Protein AF-0000000077961523 (afdb_homodimer)

Organism: NCBI:txid2873325

Solvent-accessible surface area (backbone atoms only — not comparable to full-atom values): 9445 Å² total; per-residue (Å²): 91,74,36,78,55,45,88,66,55,75,44,41,32,36,25,52,70,73,39,59,39,27,53,65,88,44,75,54,47,77,55,82,46,54,43,84,74,44,79,55,65,58,34,42,26,39,42,66,56,86,76,46,70,84,63,41,42,58,30,35,36,25,35,29,35,88,64,66,78,43,74,47,77,46,76,43,82,56,69,81,76,116,92,78,36,79,57,45,87,66,55,74,43,42,31,38,25,53,70,73,41,59,39,28,52,66,88,44,75,54,46,78,54,80,45,54,44,83,73,43,81,55,65,59,35,41,26,39,42,66,55,85,77,45,69,84,63,43,43,58,31,35,36,25,35,28,37,88,64,65,77,43,75,46,78,46,76,41,80,57,69,79,76,115

Sequence (164 aa):
MSCSQGDFVTHTAWLNRSSILYAGEDKWSVDSRVSLVTLNQDEFTIKIENVDLTDEGLYICAVQTRSRPRTTSVHVIVQDMQMSCSQGDFVTHTAWLNRSSILYAGEDKWSVDSRVSLVTLNQDEFTIKIENVDLTDEGLYICAVQTRSRPRTTSVHVIVQDMQ

Secondary structure (DSSP, 8-state):
-EEE--TTEEEEEEEETTEEEEETTEE----TTEEEEEESSSEEEEEETT--GGG-EEEEEEEEESS--EEEEEEE------/-EEE--TTEEEEEEEETTEEEEETTEE----TTEEEEEESSSEEEEEETT--GGG-EEEEEEEEESS--EEEEEEE------

pLDDT: mean 89.01, std 10.49, range [38.47, 98.0]

Structure (mmCIF, N/CA/C/O backbone):
data_AF-0000000077961523-model_v1
#
loop_
_entity.id
_entity.type
_entity.pdbx_description
1 polymer 'Ig-like domain-containing protein'
#
loop_
_atom_site.group_PDB
_atom_site.id
_atom_site.type_symbol
_at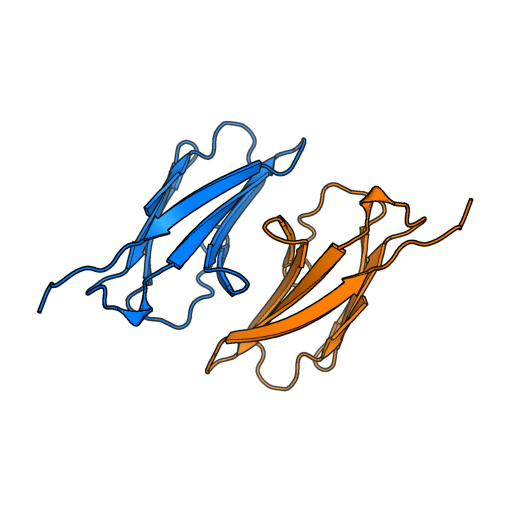om_site.label_atom_id
_atom_site.label_alt_id
_atom_site.label_comp_id
_atom_site.label_asym_id
_atom_site.label_entity_id
_atom_site.label_seq_id
_atom_site.pdbx_PDB_ins_code
_atom_site.Cartn_x
_atom_site.Cartn_y
_atom_site.Cartn_z
_atom_site.occupancy
_atom_site.B_iso_or_equiv
_atom_site.auth_seq_id
_atom_site.auth_comp_id
_atom_site.auth_asym_id
_atom_site.auth_atom_id
_atom_site.pdbx_PDB_model_num
ATOM 1 N N . MET A 1 1 ? -8.617 -13.891 -3.656 1 94.56 1 MET A N 1
ATOM 2 C CA . MET A 1 1 ? -8.953 -12.969 -2.572 1 94.56 1 MET A CA 1
ATOM 3 C C . MET A 1 1 ? -9.836 -11.836 -3.076 1 94.56 1 MET A C 1
ATOM 5 O O . MET A 1 1 ? -9.484 -11.148 -4.039 1 94.56 1 MET A O 1
ATOM 9 N N . SER A 1 2 ? -10.914 -11.594 -2.412 1 94.62 2 SER A N 1
ATOM 10 C CA . SER A 1 2 ? -11.875 -10.594 -2.869 1 94.62 2 SER A CA 1
ATOM 11 C C . SER A 1 2 ? -12.156 -9.555 -1.787 1 94.62 2 SER A C 1
ATOM 13 O O . SER A 1 2 ? -12.195 -9.883 -0.599 1 94.62 2 SER A O 1
ATOM 15 N N . CYS A 1 3 ? -12.359 -8.328 -2.314 1 93 3 CYS A N 1
ATOM 16 C CA . CYS A 1 3 ? -12.656 -7.203 -1.435 1 93 3 CYS A CA 1
ATOM 17 C C . CYS A 1 3 ? -13.797 -6.359 -1.989 1 93 3 CYS A C 1
ATOM 19 O O . CYS A 1 3 ? -13.812 -6.035 -3.178 1 93 3 CYS A O 1
ATOM 21 N N . SER A 1 4 ? -14.664 -6.051 -1.056 1 92.31 4 SER A N 1
ATOM 22 C CA . SER A 1 4 ? -15.766 -5.188 -1.477 1 92.31 4 SER A CA 1
ATOM 23 C C . SER A 1 4 ? -15.305 -3.74 -1.61 1 92.31 4 SER A C 1
ATOM 25 O O . SER A 1 4 ? -14.531 -3.248 -0.788 1 92.31 4 SER A O 1
ATOM 27 N N . GLN A 1 5 ? -15.648 -2.967 -2.6 1 88.06 5 GLN A N 1
ATOM 28 C CA . GLN A 1 5 ? -15.25 -1.581 -2.816 1 88.06 5 GLN A CA 1
ATOM 29 C C . GLN A 1 5 ? -16.344 -0.614 -2.367 1 88.06 5 GLN A C 1
ATOM 31 O O . GLN A 1 5 ? -16.125 0.205 -1.473 1 88.06 5 GLN A O 1
ATOM 36 N N . GLY A 1 6 ? -17.469 -0.83 -2.812 1 82.56 6 GLY A N 1
ATOM 37 C CA . GLY A 1 6 ? -18.547 0.082 -2.5 1 82.56 6 GLY A CA 1
ATOM 38 C C . GLY A 1 6 ? -18.547 1.333 -3.357 1 82.56 6 GLY A C 1
ATOM 39 O O . GLY A 1 6 ? -17.75 1.451 -4.289 1 82.56 6 GLY A O 1
ATOM 40 N N . ASP A 1 7 ? -19.578 2.279 -2.895 1 75 7 ASP A N 1
ATOM 41 C CA . ASP A 1 7 ? -19.781 3.461 -3.727 1 75 7 ASP A CA 1
ATOM 42 C C . ASP A 1 7 ? -18.766 4.551 -3.385 1 75 7 ASP A C 1
ATOM 44 O O . ASP A 1 7 ? -18.422 4.738 -2.217 1 75 7 ASP A O 1
ATOM 48 N N . PHE A 1 8 ? -18.188 5.234 -4.363 1 79.06 8 PHE A N 1
ATOM 49 C CA . PHE A 1 8 ? -17.391 6.445 -4.238 1 79.06 8 PHE A CA 1
ATOM 50 C C . PHE A 1 8 ? -15.953 6.105 -3.869 1 79.06 8 PHE A C 1
ATOM 52 O O . PHE A 1 8 ? -15.281 6.879 -3.18 1 79.06 8 PHE A O 1
ATOM 59 N N . VAL A 1 9 ? -15.578 4.902 -4.109 1 84 9 VAL A N 1
ATOM 60 C CA . VAL A 1 9 ? -14.18 4.551 -3.902 1 84 9 VAL A CA 1
ATOM 61 C C . VAL A 1 9 ? -13.297 5.328 -4.879 1 84 9 VAL A C 1
ATOM 63 O O . VAL A 1 9 ? -13.578 5.367 -6.082 1 84 9 VAL A O 1
ATOM 66 N N . THR A 1 10 ? -12.281 5.98 -4.328 1 86.38 10 THR A N 1
ATOM 67 C CA . THR A 1 10 ? -11.375 6.734 -5.184 1 86.38 10 THR A CA 1
ATOM 68 C C . THR A 1 10 ? -10.125 5.926 -5.488 1 86.38 10 THR A C 1
ATOM 70 O O . THR A 1 10 ? -9.602 5.977 -6.605 1 86.38 10 THR A O 1
ATOM 73 N N . HIS A 1 11 ? -9.664 5.266 -4.543 1 93.31 11 HIS A N 1
ATOM 74 C CA . HIS A 1 11 ? -8.469 4.434 -4.688 1 93.31 11 HIS A CA 1
ATOM 75 C C . HIS A 1 11 ? -8.633 3.107 -3.955 1 93.31 11 HIS A C 1
ATOM 77 O O . HIS A 1 11 ? -9.297 3.045 -2.916 1 93.31 11 HIS A O 1
ATOM 83 N N . THR A 1 12 ? -8.078 2.051 -4.531 1 94.38 12 THR A N 1
ATOM 84 C CA . THR A 1 12 ? -8.055 0.756 -3.861 1 94.38 12 THR A CA 1
ATOM 85 C C . THR A 1 12 ? -6.77 0.006 -4.18 1 94.38 12 THR A C 1
ATOM 87 O O . THR A 1 12 ? -6.184 0.189 -5.25 1 94.38 12 THR A O 1
ATOM 90 N N . ALA A 1 13 ? -6.352 -0.857 -3.201 1 96.44 13 ALA A N 1
ATOM 91 C CA . ALA A 1 13 ? -5.133 -1.638 -3.396 1 96.44 13 ALA A CA 1
ATOM 92 C C . ALA A 1 13 ? -5.184 -2.941 -2.604 1 96.44 13 ALA A C 1
ATOM 94 O O . ALA A 1 13 ? -5.863 -3.027 -1.581 1 96.44 13 ALA A O 1
ATOM 95 N N . TRP A 1 14 ? -4.488 -3.967 -3.105 1 96.62 14 TRP A N 1
ATOM 96 C CA . TRP A 1 14 ? -4.211 -5.188 -2.354 1 96.62 14 TRP A CA 1
ATOM 97 C C . TRP A 1 14 ? -2.771 -5.199 -1.849 1 96.62 14 TRP A C 1
ATOM 99 O O . TRP A 1 14 ? -1.835 -4.988 -2.621 1 96.62 14 TRP A O 1
ATOM 109 N N . LEU A 1 15 ? -2.65 -5.48 -0.577 1 96.38 15 LEU A N 1
ATOM 110 C CA . LEU A 1 15 ? -1.321 -5.492 0.023 1 96.38 15 LEU A CA 1
ATOM 111 C C . LEU A 1 15 ? -1.02 -6.852 0.645 1 96.38 15 LEU A C 1
ATOM 113 O O . LEU A 1 15 ? -1.919 -7.512 1.172 1 96.38 15 LEU A O 1
ATOM 117 N N . ASN A 1 16 ? 0.198 -7.27 0.551 1 93.88 16 ASN A N 1
ATOM 118 C CA . ASN A 1 16 ? 0.767 -8.32 1.385 1 93.88 16 ASN A CA 1
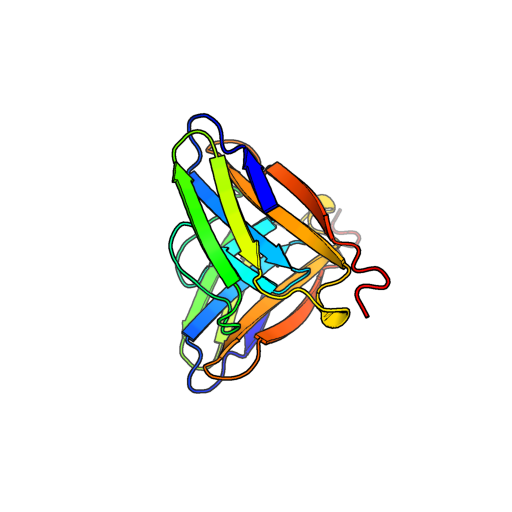ATOM 119 C C . ASN A 1 16 ? 1.779 -7.766 2.381 1 93.88 16 ASN A C 1
ATOM 121 O O . ASN A 1 16 ? 2.938 -7.531 2.029 1 93.88 16 ASN A O 1
ATOM 125 N N . ARG A 1 17 ? 1.228 -7.523 3.562 1 88.62 17 ARG A N 1
ATOM 126 C CA . ARG A 1 17 ? 2.021 -6.82 4.562 1 88.62 17 ARG A CA 1
ATOM 127 C C . ARG A 1 17 ? 2.443 -5.445 4.055 1 88.62 17 ARG A C 1
ATOM 129 O O . ARG A 1 17 ? 1.597 -4.602 3.748 1 88.62 17 ARG A O 1
ATOM 136 N N . SER A 1 18 ? 3.658 -5.188 3.736 1 88.75 18 SER A N 1
ATOM 137 C CA . SER A 1 18 ? 4.145 -3.865 3.363 1 88.75 18 SER A CA 1
ATOM 138 C C . SER A 1 18 ? 4.379 -3.766 1.86 1 88.75 18 SER A C 1
ATOM 140 O O . SER A 1 18 ? 4.895 -2.758 1.373 1 88.75 18 SER A O 1
ATOM 142 N N . SER A 1 19 ? 3.98 -4.82 1.172 1 91.5 19 SER A N 1
ATOM 143 C CA . SER A 1 19 ? 4.125 -4.82 -0.28 1 91.5 19 SER A CA 1
ATOM 144 C C . SER A 1 19 ? 2.777 -4.637 -0.971 1 91.5 19 SER A C 1
ATOM 146 O O . SER A 1 19 ? 1.784 -5.25 -0.576 1 91.5 19 SER A O 1
ATOM 148 N N . ILE A 1 20 ? 2.818 -3.771 -1.956 1 94.88 20 ILE A N 1
ATOM 149 C CA . ILE A 1 20 ? 1.599 -3.592 -2.734 1 94.88 20 ILE A CA 1
ATOM 150 C C . ILE A 1 20 ? 1.57 -4.59 -3.889 1 94.88 20 ILE A C 1
ATOM 152 O O . ILE A 1 20 ? 2.562 -4.75 -4.605 1 94.88 20 ILE A O 1
ATOM 156 N N . LEU A 1 21 ? 0.513 -5.273 -4.02 1 95.44 21 LEU A N 1
ATOM 157 C CA . LEU A 1 21 ? 0.36 -6.25 -5.094 1 95.44 21 LEU A CA 1
ATOM 158 C C . LEU A 1 21 ? -0.311 -5.617 -6.309 1 95.44 21 LEU A C 1
ATOM 160 O O . LEU A 1 21 ? 0.166 -5.77 -7.438 1 95.44 21 LEU A O 1
ATOM 164 N N . TYR A 1 22 ? -1.371 -4.953 -6.133 1 96.19 22 TYR A N 1
ATOM 165 C CA . TYR A 1 22 ? -2.113 -4.203 -7.141 1 96.19 22 TYR A CA 1
ATOM 166 C C . TYR A 1 22 ? -2.617 -2.881 -6.57 1 96.19 22 TYR A C 1
ATOM 168 O O . TYR A 1 22 ? -3.088 -2.828 -5.434 1 96.19 22 TYR A O 1
ATOM 176 N N . ALA A 1 23 ? -2.578 -1.816 -7.277 1 95.56 23 ALA A N 1
ATOM 177 C CA . ALA A 1 23 ? -3.229 -0.533 -7.027 1 95.56 23 ALA A CA 1
ATOM 178 C C . ALA A 1 23 ? -4.211 -0.192 -8.148 1 95.56 23 ALA A C 1
ATOM 180 O O . ALA A 1 23 ? -3.816 0.33 -9.188 1 95.56 23 ALA A O 1
ATOM 181 N N . GLY A 1 24 ? -5.5 -0.475 -7.781 1 94.5 24 GLY A N 1
ATOM 182 C CA . GLY A 1 24 ? -6.434 -0.458 -8.898 1 94.5 24 GLY A CA 1
ATOM 183 C C . GLY A 1 24 ? -6.117 -1.494 -9.961 1 94.5 24 GLY A C 1
ATOM 184 O O . GLY A 1 24 ? -5.949 -2.676 -9.648 1 94.5 24 GLY A O 1
ATOM 185 N N . GLU A 1 25 ? -5.941 -1.041 -11.172 1 95.62 25 GLU A N 1
ATOM 186 C CA . GLU A 1 25 ? -5.66 -1.981 -12.25 1 95.62 25 GLU A CA 1
ATOM 187 C C . GLU A 1 25 ? -4.16 -2.117 -12.492 1 95.62 25 GLU A C 1
ATOM 189 O O . GLU A 1 25 ? -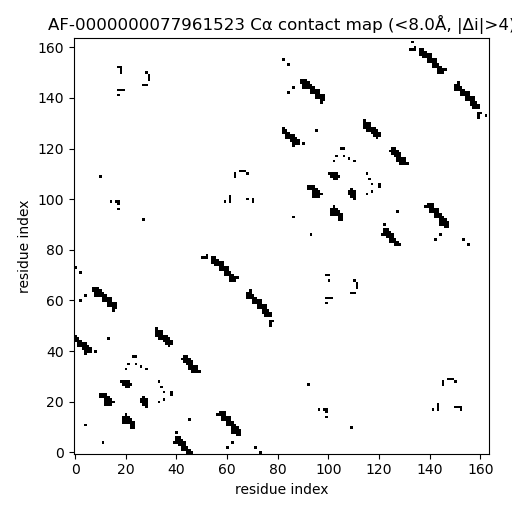3.727 -2.914 -13.328 1 95.62 25 GLU A O 1
ATOM 194 N N . ASP A 1 26 ? -3.418 -1.33 -11.781 1 93.69 26 ASP A N 1
ATOM 195 C CA . ASP A 1 26 ? -1.969 -1.37 -11.953 1 93.69 26 ASP A CA 1
ATOM 196 C C . ASP A 1 26 ? -1.35 -2.502 -11.133 1 93.69 26 ASP A C 1
ATOM 198 O O . ASP A 1 26 ? -1.494 -2.545 -9.914 1 93.69 26 ASP A O 1
ATOM 202 N N . LYS A 1 27 ? -0.62 -3.34 -11.852 1 93.81 27 LYS A N 1
ATOM 203 C CA . LYS A 1 27 ? 0.061 -4.418 -11.141 1 93.81 27 LYS A CA 1
ATOM 204 C C . LYS A 1 27 ? 1.397 -3.945 -10.57 1 93.81 27 LYS A C 1
ATOM 206 O O . LYS A 1 27 ? 2.23 -3.404 -11.305 1 93.81 27 LYS A O 1
ATOM 211 N N . TRP A 1 28 ? 1.592 -4.148 -9.336 1 94.06 28 TRP A N 1
ATOM 212 C CA . TRP A 1 28 ? 2.854 -3.803 -8.688 1 94.06 28 TRP A CA 1
ATOM 213 C C . TRP A 1 28 ? 3.697 -5.051 -8.445 1 94.06 28 TRP A C 1
ATOM 215 O O . TRP A 1 28 ? 4.926 -5.008 -8.562 1 94.06 28 TRP A O 1
ATOM 225 N N . SER A 1 29 ? 3.066 -6.07 -8.117 1 92.38 29 SER A N 1
ATOM 226 C CA . SER A 1 29 ? 3.764 -7.312 -7.797 1 92.38 29 SER A CA 1
ATOM 227 C C . SER A 1 29 ? 4.516 -7.855 -9.008 1 92.38 29 SER A C 1
ATOM 229 O O . SER A 1 29 ? 3.945 -7.973 -10.094 1 92.38 29 SER A O 1
ATOM 231 N N . VAL A 1 30 ? 5.711 -8.234 -8.828 1 90.75 30 VAL A N 1
ATOM 232 C CA . VAL A 1 30 ? 6.504 -8.82 -9.898 1 90.75 30 VAL A CA 1
ATOM 233 C C . VAL A 1 30 ? 6.199 -10.312 -10.008 1 90.75 30 VAL A C 1
ATOM 235 O O . VAL A 1 30 ? 6.621 -10.977 -10.953 1 90.75 30 VAL A O 1
ATOM 238 N N . ASP A 1 31 ? 5.504 -10.82 -8.953 1 91.44 31 ASP A N 1
ATOM 239 C CA . ASP A 1 31 ? 5.105 -12.227 -8.953 1 91.44 31 ASP A CA 1
ATOM 240 C C . ASP A 1 31 ? 4.078 -12.508 -10.047 1 91.44 31 ASP A C 1
ATOM 242 O O . ASP A 1 31 ? 2.939 -12.039 -9.969 1 91.44 31 ASP A O 1
ATOM 246 N N . SER A 1 32 ? 4.414 -13.344 -11.031 1 93.62 32 SER A N 1
ATOM 247 C CA . SER A 1 32 ? 3.574 -13.602 -12.195 1 93.62 32 SER A CA 1
ATOM 248 C C . SER A 1 32 ? 2.336 -14.406 -11.82 1 93.62 32 SER A C 1
ATOM 250 O O . SER A 1 32 ? 1.362 -14.453 -12.57 1 93.62 32 SER A O 1
ATOM 252 N N . ARG A 1 33 ? 2.414 -15.023 -10.734 1 96.69 33 ARG A N 1
ATOM 253 C CA . ARG A 1 33 ? 1.288 -15.852 -10.305 1 96.69 33 ARG A CA 1
ATOM 254 C C . ARG A 1 33 ? 0.131 -14.984 -9.812 1 96.69 33 ARG A C 1
ATOM 256 O O . ARG A 1 33 ? -0.997 -15.461 -9.688 1 96.69 33 ARG A O 1
ATOM 263 N N . VAL A 1 34 ? 0.421 -13.734 -9.43 1 95.56 34 VAL A N 1
ATOM 264 C CA . VAL A 1 34 ? -0.601 -12.797 -8.961 1 95.56 34 VAL A CA 1
ATOM 265 C C . VAL A 1 34 ? -1.279 -12.133 -10.148 1 95.56 34 VAL A C 1
ATOM 267 O O . VAL A 1 34 ? -0.608 -11.57 -11.023 1 95.56 34 VAL A O 1
ATOM 270 N N . SER A 1 35 ? -2.627 -12.227 -10.18 1 97.69 35 SER A N 1
ATOM 271 C CA . SER A 1 35 ? -3.352 -11.617 -11.289 1 97.69 35 SER A CA 1
ATOM 272 C C . SER A 1 35 ? -4.652 -10.977 -10.82 1 97.69 35 SER A C 1
ATOM 274 O O . SER A 1 35 ? -5.188 -11.344 -9.773 1 97.69 35 SER A O 1
ATOM 276 N N . LEU A 1 36 ? -5.047 -9.992 -11.625 1 98 36 LEU A N 1
ATOM 277 C CA . LEU A 1 36 ? -6.328 -9.344 -11.367 1 98 36 LEU A CA 1
ATOM 278 C C . LEU A 1 36 ? -7.48 -10.156 -11.945 1 98 36 LEU A C 1
ATOM 280 O O . LEU A 1 36 ? -7.457 -10.516 -13.125 1 98 36 LEU A O 1
ATOM 284 N N . VAL A 1 37 ? -8.414 -10.43 -11.148 1 98 37 VAL A N 1
ATOM 285 C CA . VAL A 1 37 ? -9.555 -11.211 -11.602 1 98 37 VAL A CA 1
ATOM 286 C C . VAL A 1 37 ? -10.734 -10.281 -11.898 1 98 37 VAL A C 1
ATOM 288 O O . VAL A 1 37 ? -11.32 -10.336 -12.984 1 98 37 VAL A O 1
ATOM 291 N N . THR A 1 38 ? -11.031 -9.398 -10.898 1 97.19 38 THR A N 1
ATOM 292 C CA . THR A 1 38 ? -12.148 -8.484 -11.078 1 97.19 38 THR A CA 1
ATOM 293 C C . THR A 1 38 ? -11.875 -7.152 -10.383 1 97.19 38 THR A C 1
ATOM 295 O O . THR A 1 38 ? -11.344 -7.125 -9.266 1 97.19 38 THR A O 1
ATOM 298 N N . LEU A 1 39 ? -12.211 -6.012 -11.094 1 95.69 39 LEU A N 1
ATOM 299 C CA . LEU A 1 39 ? -12.234 -4.684 -10.492 1 95.69 39 LEU A CA 1
ATOM 300 C C . LEU A 1 39 ? -13.406 -3.863 -11.023 1 95.69 39 LEU A C 1
ATOM 302 O O . LEU A 1 39 ? -13.391 -3.436 -12.18 1 95.69 39 LEU A O 1
ATOM 306 N N . ASN A 1 40 ? -14.344 -3.801 -10.25 1 93.06 40 ASN A N 1
ATOM 307 C CA . ASN A 1 40 ? -15.484 -2.963 -10.594 1 93.06 40 ASN A CA 1
ATOM 308 C C . ASN A 1 40 ? -16.047 -2.26 -9.367 1 93.06 40 ASN A C 1
ATOM 310 O O . ASN A 1 40 ? -15.398 -2.199 -8.32 1 93.06 40 ASN A O 1
ATOM 314 N N . GLN A 1 41 ? -17.203 -1.634 -9.453 1 89.75 41 GLN A N 1
ATOM 315 C CA . GLN A 1 41 ? -17.734 -0.828 -8.367 1 89.75 41 GLN A CA 1
ATOM 316 C C . GLN A 1 41 ? -18.062 -1.693 -7.152 1 89.75 41 GLN A C 1
ATOM 318 O O . GLN A 1 41 ? -18.109 -1.198 -6.023 1 89.75 41 GLN A O 1
ATOM 323 N N . ASP A 1 42 ? -18.156 -2.955 -7.371 1 91.19 42 ASP A N 1
ATOM 324 C CA . ASP A 1 42 ? -18.625 -3.82 -6.297 1 91.19 42 ASP A CA 1
ATOM 325 C C . ASP A 1 42 ? -17.469 -4.566 -5.637 1 91.19 42 ASP A C 1
ATOM 327 O O . ASP A 1 42 ? -17.453 -4.746 -4.418 1 91.19 42 ASP A O 1
ATOM 331 N N . GLU A 1 43 ? -16.484 -4.957 -6.52 1 94.19 43 GLU A N 1
ATOM 332 C CA . GLU 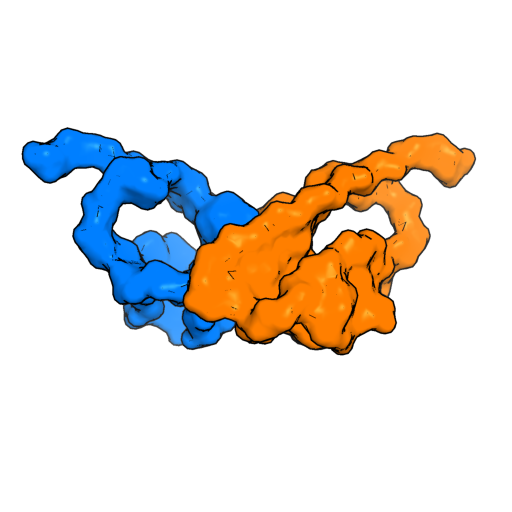A 1 43 ? -15.508 -5.852 -5.906 1 94.19 43 GLU A CA 1
ATOM 333 C C . GLU A 1 43 ? -14.125 -5.66 -6.52 1 94.19 43 GLU A C 1
ATOM 335 O O . GLU A 1 43 ? -14.008 -5.281 -7.688 1 94.19 43 GLU A O 1
ATOM 340 N N . PHE A 1 44 ? -13.18 -5.895 -5.805 1 96 44 PHE A N 1
ATOM 341 C CA . PHE A 1 44 ? -11.766 -5.996 -6.152 1 96 44 PHE A CA 1
ATOM 342 C C . PHE A 1 44 ? -11.219 -7.375 -5.805 1 96 44 PHE A C 1
ATOM 344 O O . PHE A 1 44 ? -11.031 -7.695 -4.629 1 96 44 PHE A O 1
ATOM 351 N N . THR A 1 45 ? -10.914 -8.203 -6.871 1 96.56 45 THR A N 1
ATOM 352 C CA . THR A 1 45 ? -10.508 -9.586 -6.668 1 96.56 45 THR A CA 1
ATOM 353 C C . THR A 1 45 ? -9.172 -9.867 -7.348 1 96.56 45 THR A C 1
ATOM 355 O O . THR A 1 45 ? -8.992 -9.555 -8.523 1 96.56 45 THR A O 1
ATOM 358 N N . ILE A 1 46 ? -8.297 -10.383 -6.586 1 97.5 46 ILE A N 1
ATOM 359 C CA . ILE A 1 46 ? -7.055 -10.859 -7.176 1 97.5 46 ILE A CA 1
ATOM 360 C C . ILE A 1 46 ? -6.898 -12.359 -6.906 1 97.5 46 ILE A C 1
ATOM 362 O O . ILE A 1 46 ? -7.586 -12.914 -6.051 1 97.5 46 ILE A O 1
ATOM 366 N N . LYS A 1 47 ? -6.035 -12.953 -7.668 1 97.12 47 LYS A N 1
ATOM 367 C CA . LYS A 1 47 ? -5.77 -14.375 -7.484 1 97.12 47 LYS A CA 1
ATOM 368 C C . LYS A 1 47 ? -4.27 -14.664 -7.5 1 97.12 47 LYS A C 1
ATOM 370 O O . LYS A 1 47 ? -3.516 -14 -8.211 1 97.12 47 LYS A O 1
ATOM 375 N N . ILE A 1 48 ? -3.838 -15.578 -6.668 1 95.38 48 ILE A N 1
ATOM 376 C CA . ILE A 1 48 ? -2.484 -16.109 -6.707 1 95.38 48 ILE A CA 1
ATOM 377 C C . ILE A 1 48 ? -2.52 -17.562 -7.18 1 95.38 48 ILE A C 1
ATOM 379 O O . ILE A 1 48 ? -3.061 -18.438 -6.488 1 95.38 48 ILE A O 1
ATOM 383 N N . GLU A 1 49 ? -1.912 -17.703 -8.289 1 95 49 GLU A N 1
ATOM 384 C CA . GLU A 1 49 ? -1.904 -19.047 -8.852 1 95 49 GLU A CA 1
ATOM 385 C C . GLU A 1 49 ? -0.874 -19.938 -8.148 1 95 49 GLU A C 1
ATOM 387 O O . GLU A 1 49 ? 0.182 -19.453 -7.73 1 95 49 GLU A O 1
ATOM 392 N N . ASN A 1 50 ? -1.162 -21.281 -7.957 1 92.75 50 ASN A N 1
ATOM 393 C CA . ASN A 1 50 ? -0.247 -22.266 -7.41 1 92.75 50 ASN A CA 1
ATOM 394 C C . ASN A 1 50 ? 0.315 -21.828 -6.062 1 92.75 50 ASN A C 1
ATOM 396 O O . ASN A 1 50 ? 1.532 -21.812 -5.867 1 92.75 50 ASN A O 1
ATOM 400 N N . VAL A 1 51 ? -0.541 -21.609 -5.199 1 90.75 51 VAL A N 1
ATOM 401 C CA . VAL A 1 51 ? -0.194 -21.094 -3.881 1 90.75 51 VAL A CA 1
ATOM 402 C C . VAL A 1 51 ? 0.747 -22.062 -3.174 1 90.75 51 VAL A C 1
ATOM 404 O O . VAL A 1 51 ? 0.539 -23.281 -3.217 1 90.75 51 VAL A O 1
ATOM 407 N N . ASP A 1 52 ? 1.775 -21.453 -2.516 1 90.31 52 ASP A N 1
ATOM 408 C CA . ASP A 1 52 ? 2.703 -22.281 -1.738 1 90.31 52 ASP A CA 1
ATOM 409 C C . ASP A 1 52 ? 2.865 -21.719 -0.323 1 90.31 52 ASP A C 1
ATOM 411 O O . ASP A 1 52 ? 2.139 -20.812 0.081 1 90.31 52 ASP A O 1
ATOM 415 N N . LEU A 1 53 ? 3.68 -22.266 0.428 1 89.94 53 LEU A N 1
ATOM 416 C CA . LEU A 1 53 ? 3.832 -21.922 1.837 1 89.94 53 LEU A CA 1
ATOM 417 C C . LEU A 1 53 ? 4.281 -20.469 1.998 1 89.94 53 LEU A C 1
ATOM 419 O O . LEU A 1 53 ? 4.008 -19.844 3.023 1 89.94 53 LEU A O 1
ATOM 423 N N . THR A 1 54 ? 4.961 -20.016 1.005 1 87.12 54 THR A N 1
ATOM 424 C CA . THR A 1 54 ? 5.48 -18.656 1.1 1 87.12 54 THR A CA 1
ATOM 425 C C . THR A 1 54 ? 4.348 -17.641 0.999 1 87.12 54 THR A C 1
ATOM 427 O O . THR A 1 54 ? 4.531 -16.469 1.323 1 87.12 54 THR A O 1
ATOM 430 N N . ASP A 1 55 ? 3.242 -18.078 0.521 1 91.19 55 ASP A N 1
ATOM 431 C CA . ASP A 1 55 ? 2.107 -17.172 0.343 1 91.19 55 ASP A CA 1
ATOM 432 C C . ASP A 1 55 ? 1.294 -17.047 1.63 1 91.19 55 ASP A C 1
ATOM 434 O O . ASP A 1 55 ? 0.323 -16.297 1.689 1 91.19 55 ASP A O 1
ATOM 438 N N . GLU A 1 56 ? 1.714 -17.719 2.631 1 89.38 56 GLU A N 1
ATOM 439 C CA . GLU A 1 56 ? 0.977 -17.656 3.891 1 89.38 56 GLU A CA 1
ATOM 440 C C . GLU A 1 56 ? 1.167 -16.312 4.574 1 89.38 56 GLU A C 1
ATOM 442 O O . GLU A 1 56 ? 2.273 -15.766 4.586 1 89.38 56 GLU A O 1
ATOM 447 N N . GLY A 1 57 ? -0.034 -15.828 5.113 1 91.06 57 GLY A N 1
ATOM 448 C CA . GLY A 1 57 ? 0.074 -14.602 5.883 1 91.06 57 GLY A CA 1
ATOM 449 C C . GLY A 1 57 ? -1.096 -13.664 5.668 1 91.06 57 GLY A C 1
ATOM 450 O O . GLY A 1 57 ? -2.174 -14.086 5.25 1 91.06 57 GLY A O 1
ATOM 451 N N . LEU A 1 58 ? -0.879 -12.398 6.027 1 92.75 58 LEU A N 1
ATOM 452 C CA . LEU A 1 58 ? -1.924 -11.383 6.035 1 92.75 58 LEU A CA 1
ATOM 453 C C . LEU A 1 58 ? -1.959 -10.633 4.711 1 92.75 58 LEU A C 1
ATOM 455 O O . LEU A 1 58 ? -0.924 -10.156 4.234 1 92.75 58 LEU A O 1
ATOM 459 N N . TYR A 1 59 ? -3.092 -10.641 4.18 1 95.19 59 TYR A N 1
ATOM 460 C CA . TYR A 1 59 ? -3.383 -9.82 3.006 1 95.19 59 TYR A CA 1
ATOM 461 C C . TYR A 1 59 ? -4.41 -8.75 3.332 1 95.19 59 TYR A C 1
ATOM 463 O O . TYR A 1 59 ? -5.395 -9.008 4.027 1 95.19 59 TYR A O 1
ATOM 471 N N . ILE A 1 60 ? -4.141 -7.555 2.736 1 95.69 60 ILE A N 1
ATOM 472 C CA . ILE A 1 60 ? -4.977 -6.422 3.119 1 95.69 60 ILE A CA 1
ATOM 473 C C . ILE A 1 60 ? -5.52 -5.738 1.868 1 95.69 60 ILE A C 1
ATOM 475 O O . ILE A 1 60 ? -4.785 -5.523 0.9 1 95.69 60 ILE A O 1
ATOM 479 N N . CYS A 1 61 ? -6.758 -5.52 1.894 1 94.5 61 CYS A N 1
ATOM 480 C CA . CYS A 1 61 ? -7.391 -4.66 0.897 1 94.5 61 CYS A CA 1
ATOM 481 C C . CYS A 1 61 ? -7.598 -3.254 1.442 1 94.5 61 CYS A C 1
ATOM 483 O O . CYS A 1 61 ? -8.383 -3.053 2.373 1 94.5 61 CYS A O 1
ATOM 485 N N . ALA A 1 62 ? -6.863 -2.295 0.878 1 92.94 62 ALA A N 1
ATOM 486 C CA . ALA A 1 62 ? -6.957 -0.896 1.291 1 92.94 62 ALA A CA 1
ATOM 487 C C . ALA A 1 62 ? -7.84 -0.099 0.333 1 92.94 62 ALA A C 1
ATOM 489 O O . ALA A 1 62 ? -7.547 -0.016 -0.863 1 92.94 62 ALA A O 1
ATOM 490 N N . VAL A 1 63 ? -8.922 0.507 0.902 1 90.56 63 VAL A N 1
ATOM 491 C CA . VAL A 1 63 ? -9.875 1.257 0.091 1 90.56 63 VAL A CA 1
ATOM 492 C C . VAL A 1 63 ? -9.961 2.695 0.595 1 90.56 63 VAL A C 1
ATOM 494 O O . VAL A 1 63 ? -10.141 2.932 1.791 1 90.56 63 VAL A O 1
ATOM 497 N N . GLN A 1 64 ? -9.648 3.568 -0.33 1 86.94 64 GLN A N 1
ATOM 498 C CA . GLN A 1 64 ? -9.781 4.98 0.015 1 86.94 64 GLN A CA 1
ATOM 499 C C . GLN A 1 64 ? -11.086 5.555 -0.515 1 86.94 64 GLN A C 1
ATOM 501 O O . GLN A 1 64 ? -11.422 5.371 -1.688 1 86.94 64 GLN A O 1
ATOM 506 N N . THR A 1 65 ? -11.836 5.996 0.39 1 79.62 65 THR A N 1
ATOM 507 C CA . THR A 1 65 ? -13.047 6.703 -0.001 1 79.62 65 THR A CA 1
ATOM 508 C C . THR A 1 65 ? -12.891 8.203 0.215 1 79.62 65 THR A C 1
ATOM 510 O O . THR A 1 65 ? -11.867 8.664 0.728 1 79.62 65 THR A O 1
ATOM 513 N N . ARG A 1 66 ? -13.852 8.914 -0.371 1 70.94 66 ARG A N 1
ATOM 514 C CA . ARG A 1 66 ? -13.844 10.359 -0.179 1 70.94 66 ARG A CA 1
ATOM 515 C C . ARG A 1 66 ? -13.844 10.711 1.304 1 70.94 66 ARG A C 1
ATOM 517 O O . ARG A 1 66 ? -13.383 11.789 1.688 1 70.94 66 ARG A O 1
ATOM 524 N N . SER A 1 67 ? -14.242 9.75 2.078 1 72.12 67 SER A N 1
ATOM 525 C CA . SER A 1 67 ? -14.172 9.922 3.525 1 72.12 67 SER A CA 1
ATOM 526 C C . SER A 1 67 ? -12.938 9.234 4.102 1 72.12 67 SER A C 1
ATOM 528 O O . SER A 1 67 ? -11.844 9.359 3.562 1 72.12 67 SER A O 1
ATOM 530 N N . ARG A 1 68 ? -12.992 8.219 4.941 1 71.94 68 ARG A N 1
ATOM 531 C CA . ARG A 1 68 ? -11.93 7.617 5.738 1 71.94 68 ARG A CA 1
ATOM 532 C C . ARG A 1 68 ? -11.406 6.344 5.086 1 71.94 68 ARG A C 1
ATOM 534 O O . ARG A 1 68 ? -12.141 5.668 4.359 1 71.94 68 ARG A O 1
ATOM 541 N N . PRO A 1 69 ? -10.109 6.066 5.195 1 79 69 PRO A N 1
ATOM 542 C CA . PRO A 1 69 ? -9.562 4.793 4.727 1 79 69 PRO A CA 1
ATOM 543 C C . PRO A 1 69 ? -10.188 3.588 5.422 1 79 69 PRO A C 1
ATOM 545 O O . PRO A 1 69 ? -10.5 3.652 6.617 1 79 69 PRO A O 1
ATOM 548 N N . ARG A 1 70 ? -10.641 2.688 4.535 1 84.88 70 ARG A N 1
ATOM 549 C CA . ARG A 1 70 ? -11.086 1.409 5.078 1 84.88 70 ARG A CA 1
ATOM 550 C C . ARG A 1 70 ? -10.18 0.271 4.617 1 84.88 70 ARG A C 1
ATOM 552 O O . ARG A 1 70 ? -9.68 0.29 3.494 1 84.88 70 ARG A O 1
ATOM 559 N N . THR A 1 71 ? -9.898 -0.579 5.656 1 89.5 71 THR A N 1
ATOM 560 C CA . THR A 1 71 ? -9.086 -1.736 5.293 1 89.5 71 THR A CA 1
ATOM 561 C C . THR A 1 71 ? -9.82 -3.033 5.621 1 89.5 71 THR A C 1
ATOM 563 O O . THR A 1 71 ? -10.586 -3.094 6.59 1 89.5 71 THR A O 1
ATOM 566 N N . THR A 1 72 ? -9.727 -3.982 4.684 1 88.38 72 THR A N 1
ATOM 567 C CA . THR A 1 72 ? -10.203 -5.344 4.914 1 88.38 72 THR A CA 1
ATOM 568 C C . THR A 1 72 ? -9.047 -6.336 4.848 1 88.38 72 THR A C 1
ATOM 570 O O . THR A 1 72 ? -8.18 -6.23 3.975 1 88.38 72 THR A O 1
ATOM 573 N N . SER A 1 73 ? -9.078 -7.23 5.816 1 90.31 73 SER A N 1
ATOM 574 C CA . SER A 1 73 ? -7.961 -8.172 5.859 1 90.31 73 SER A CA 1
ATOM 575 C C . SER A 1 73 ? -8.414 -9.578 5.473 1 90.31 73 SER A C 1
ATOM 577 O O . SER A 1 73 ? -9.539 -9.977 5.77 1 90.31 73 SER A O 1
ATOM 579 N N . VAL A 1 74 ? -7.52 -10.242 4.797 1 87.5 74 VAL A N 1
ATOM 580 C CA . VAL A 1 74 ? -7.703 -11.656 4.477 1 87.5 74 VAL A CA 1
ATOM 581 C C . VAL A 1 74 ? -6.457 -12.438 4.875 1 87.5 74 VAL A C 1
ATOM 583 O O . VAL A 1 74 ? -5.332 -12.031 4.566 1 87.5 74 VAL A O 1
ATOM 586 N N . HIS A 1 75 ? -6.621 -13.469 5.652 1 89 75 HIS A N 1
ATOM 587 C CA . HIS A 1 75 ? -5.488 -14.32 5.996 1 89 75 HIS A CA 1
ATOM 588 C C . HIS A 1 75 ? -5.422 -15.539 5.086 1 89 75 HIS A C 1
ATOM 590 O O . HIS A 1 75 ? -6.398 -16.281 4.957 1 89 75 HIS A O 1
ATOM 596 N N . VAL A 1 76 ? -4.293 -15.75 4.445 1 87.75 76 VAL A N 1
ATOM 597 C CA . VAL A 1 76 ? -4.09 -16.906 3.582 1 87.75 76 VAL A CA 1
ATOM 598 C C . VAL A 1 76 ? -3.322 -17.984 4.34 1 87.75 76 VAL A C 1
ATOM 600 O O . VAL A 1 76 ? -2.215 -17.75 4.828 1 87.75 76 VAL A O 1
ATOM 603 N N . ILE A 1 77 ? -3.912 -19.109 4.539 1 87 77 ILE A N 1
ATOM 604 C CA . ILE A 1 77 ? -3.291 -20.266 5.18 1 87 77 ILE A CA 1
ATOM 605 C C . ILE A 1 77 ? -3.037 -21.359 4.145 1 87 77 ILE A C 1
ATOM 607 O O . ILE A 1 77 ? -3.939 -21.734 3.393 1 87 77 ILE A O 1
ATOM 611 N N . VAL A 1 78 ? -1.729 -21.625 3.977 1 81.5 78 VAL A N 1
ATOM 612 C CA . VAL A 1 78 ? -1.381 -22.688 3.035 1 81.5 78 VAL A CA 1
ATOM 613 C C . VAL A 1 78 ? -1.188 -24 3.787 1 81.5 78 VAL A C 1
ATOM 615 O O . VAL A 1 78 ? -0.395 -24.078 4.73 1 81.5 78 VAL A O 1
ATOM 618 N N . GLN A 1 79 ? -1.887 -24.766 3.867 1 74.88 79 GLN A N 1
ATOM 619 C CA . GLN A 1 79 ? -1.722 -26.062 4.52 1 74.88 79 GLN A CA 1
ATOM 620 C C . GLN A 1 79 ? -1.126 -27.078 3.559 1 74.88 79 GLN A C 1
ATOM 622 O O . GLN A 1 79 ? -1.189 -26.906 2.34 1 74.88 79 GLN A O 1
ATOM 627 N N . ASP A 1 80 ? -1.02 -28.438 3.723 1 53.38 80 ASP A N 1
ATOM 628 C CA . ASP A 1 80 ? -0.447 -29.703 3.24 1 53.38 80 ASP A CA 1
ATOM 629 C C . ASP A 1 80 ? -0.695 -29.875 1.744 1 53.38 80 ASP A C 1
ATOM 631 O O . ASP A 1 80 ? -1.469 -30.75 1.338 1 53.38 80 ASP A O 1
ATOM 635 N N . MET A 1 81 ? -0.84 -28.844 1.037 1 47.12 81 MET A N 1
ATOM 636 C CA . MET A 1 81 ? -0.999 -29.422 -0.294 1 47.12 81 MET A CA 1
ATOM 637 C C . MET A 1 81 ? 0.305 -30.047 -0.775 1 47.12 81 MET A C 1
ATOM 639 O O . MET A 1 81 ? 0.514 -30.219 -1.979 1 47.12 81 MET A O 1
ATOM 643 N N . GLN A 1 82 ? 1.13 -30.547 0.08 1 38.47 82 GLN A N 1
ATOM 644 C CA . GLN A 1 82 ? 1.948 -31.516 -0.647 1 38.47 82 GLN A CA 1
ATOM 645 C C . GLN A 1 82 ? 1.107 -32.688 -1.143 1 38.47 82 GLN A C 1
ATOM 647 O O . GLN A 1 82 ? 0.172 -33.125 -0.464 1 38.47 82 GLN A O 1
ATOM 652 N N . MET B 1 1 ? 9.297 12.523 6.398 1 94.69 1 MET B N 1
ATOM 653 C CA . MET B 1 1 ? 9.789 11.156 6.242 1 94.69 1 MET B CA 1
ATOM 654 C C . MET B 1 1 ? 10.383 10.945 4.855 1 94.69 1 MET B C 1
ATOM 656 O O . MET B 1 1 ? 9.734 11.219 3.848 1 94.69 1 MET B O 1
ATOM 660 N N . SER B 1 2 ? 11.562 10.414 4.805 1 94.56 2 SER B N 1
ATOM 661 C CA . SER B 1 2 ? 12.258 10.258 3.535 1 94.56 2 SER B CA 1
ATOM 662 C C . SER B 1 2 ? 12.664 8.805 3.301 1 94.56 2 SER B C 1
ATOM 664 O O . SER B 1 2 ? 13.016 8.094 4.242 1 94.56 2 SER B O 1
ATOM 666 N N . CYS B 1 3 ? 12.602 8.469 1.983 1 92.88 3 CYS B N 1
ATOM 667 C CA . CYS B 1 3 ? 12.953 7.117 1.562 1 92.88 3 CYS B CA 1
ATOM 668 C C . CYS B 1 3 ? 13.82 7.145 0.308 1 92.88 3 CYS B C 1
ATOM 670 O O . CYS B 1 3 ? 13.516 7.867 -0.644 1 92.88 3 CYS B O 1
ATOM 672 N N . SER B 1 4 ? 14.836 6.32 0.408 1 92 4 SER B N 1
ATOM 673 C CA . SER B 1 4 ? 15.695 6.23 -0.772 1 92 4 SER B CA 1
ATOM 674 C C . SER B 1 4 ? 15.047 5.375 -1.857 1 92 4 SER B C 1
ATOM 676 O O . SER B 1 4 ? 14.445 4.344 -1.562 1 92 4 SER B O 1
ATOM 678 N N . GLN B 1 5 ? 15.031 5.695 -3.113 1 87.75 5 GLN B N 1
ATOM 679 C CA . GLN B 1 5 ? 14.43 4.941 -4.207 1 87.75 5 GLN B CA 1
ATOM 680 C C . GLN B 1 5 ? 15.469 4.113 -4.949 1 87.75 5 GLN B C 1
ATOM 682 O O . GLN B 1 5 ? 15.375 2.885 -5 1 87.75 5 GLN B O 1
ATOM 687 N N . GLY B 1 6 ? 16.5 4.719 -5.305 1 81.56 6 GLY B N 1
ATOM 688 C CA . GLY B 1 6 ? 17.516 4.023 -6.082 1 81.56 6 GLY B CA 1
ATOM 689 C C . GLY B 1 6 ? 17.156 3.914 -7.555 1 81.56 6 GLY B C 1
ATOM 690 O O . GLY B 1 6 ? 16.156 4.469 -8 1 81.56 6 GLY B O 1
ATOM 691 N N . ASP B 1 7 ? 18.156 3.096 -8.266 1 74.62 7 ASP B N 1
ATOM 692 C CA . ASP B 1 7 ? 18.016 3.031 -9.711 1 74.62 7 ASP B CA 1
ATOM 693 C C . ASP B 1 7 ? 17 1.976 -10.117 1 74.62 7 ASP B C 1
ATOM 695 O O . ASP B 1 7 ? 16.938 0.898 -9.523 1 74.62 7 ASP B O 1
ATOM 699 N N . PHE B 1 8 ? 16.109 2.275 -11.078 1 79 8 PHE B N 1
ATOM 700 C CA . PHE B 1 8 ? 15.219 1.342 -11.758 1 79 8 PHE B CA 1
ATOM 701 C C . PHE B 1 8 ? 13.961 1.088 -10.938 1 79 8 PHE B C 1
ATOM 703 O O . PHE B 1 8 ? 13.391 -0.005 -10.977 1 79 8 PHE B O 1
ATOM 710 N N . VAL B 1 9 ? 13.688 1.962 -10.039 1 83.69 9 VAL B N 1
ATOM 711 C CA . VAL B 1 9 ? 12.43 1.852 -9.305 1 83.69 9 VAL B CA 1
ATOM 712 C C . VAL B 1 9 ? 11.258 2.033 -10.266 1 83.69 9 VAL B C 1
ATOM 714 O O . VAL B 1 9 ? 11.234 2.975 -11.062 1 83.69 9 VAL B O 1
ATOM 717 N N . THR B 1 10 ? 10.336 1.075 -10.195 1 86.12 10 THR B N 1
ATOM 718 C CA . THR B 1 10 ? 9.164 1.171 -11.062 1 86.12 10 THR B CA 1
ATOM 719 C C . THR B 1 10 ? 7.977 1.762 -10.312 1 86.12 10 THR B C 1
ATOM 721 O O . THR B 1 10 ? 7.199 2.531 -10.875 1 86.12 10 THR B O 1
ATOM 724 N N . HIS B 1 11 ? 7.848 1.389 -9.141 1 93 11 HIS B N 1
ATOM 725 C CA . HIS B 1 11 ? 6.762 1.88 -8.297 1 93 11 HIS B CA 1
ATOM 726 C C . HIS B 1 11 ? 7.25 2.158 -6.875 1 93 11 HIS B C 1
ATOM 728 O O . HIS B 1 11 ? 8.141 1.468 -6.375 1 93 11 HIS B O 1
ATOM 734 N N . THR B 1 12 ? 6.695 3.201 -6.262 1 94.19 12 THR B N 1
ATOM 735 C CA . THR B 1 12 ? 6.988 3.494 -4.863 1 94.19 12 THR B CA 1
ATOM 736 C C . THR B 1 12 ? 5.75 4.039 -4.152 1 94.19 12 THR B C 1
ATOM 738 O O . THR B 1 12 ? 4.898 4.676 -4.781 1 94.19 12 THR B O 1
ATOM 741 N N . ALA B 1 13 ? 5.699 3.771 -2.807 1 96.38 13 ALA B N 1
ATOM 742 C CA . ALA B 1 13 ? 4.57 4.262 -2.02 1 96.38 13 ALA B CA 1
ATOM 743 C C . ALA B 1 13 ? 4.969 4.473 -0.561 1 96.38 13 ALA B C 1
ATOM 745 O O . ALA B 1 13 ? 5.887 3.816 -0.061 1 96.38 13 ALA B O 1
ATOM 746 N N . TRP B 1 14 ? 4.309 5.426 0.105 1 96.69 14 TRP B N 1
ATOM 747 C CA . TRP B 1 14 ? 4.367 5.574 1.556 1 96.69 14 TRP B CA 1
ATOM 748 C C . TRP B 1 14 ? 3.107 5.023 2.213 1 96.69 14 TRP B C 1
ATOM 750 O O . TRP B 1 14 ? 1.992 5.367 1.816 1 96.69 14 TRP B O 1
ATOM 760 N N . LEU B 1 15 ? 3.336 4.203 3.215 1 96.44 15 LEU B N 1
ATOM 761 C CA . LEU B 1 15 ? 2.203 3.592 3.902 1 96.44 15 LEU B CA 1
ATOM 762 C C . LEU B 1 15 ? 2.229 3.92 5.391 1 96.44 15 LEU B C 1
ATOM 764 O O . LEU B 1 15 ? 3.303 4.023 5.988 1 96.44 15 LEU B O 1
ATOM 768 N N . ASN B 1 16 ? 1.085 4.105 5.969 1 93.88 16 ASN B N 1
ATOM 769 C CA . ASN B 1 16 ? 0.871 4.047 7.41 1 93.88 16 ASN B CA 1
ATOM 770 C C . ASN B 1 16 ? 0.061 2.816 7.809 1 93.88 16 ASN B C 1
ATOM 772 O O . ASN B 1 16 ? -1.167 2.818 7.711 1 93.88 16 ASN B O 1
ATOM 776 N N . ARG B 1 17 ? 0.842 1.828 8.172 1 88.56 17 ARG B N 1
ATOM 777 C CA . ARG B 1 17 ? 0.228 0.526 8.414 1 88.56 17 ARG B CA 1
ATOM 778 C C . ARG B 1 17 ? -0.469 0.008 7.164 1 88.56 17 ARG B C 1
ATOM 780 O O . ARG B 1 17 ? 0.17 -0.188 6.129 1 88.56 17 ARG B O 1
ATOM 787 N N . SER B 1 18 ? -1.745 -0.036 7.078 1 88.62 18 SER B N 1
ATOM 788 C CA . SER B 1 18 ? -2.465 -0.632 5.957 1 88.62 18 SER B CA 1
ATOM 789 C C . SER B 1 18 ? -3.066 0.439 5.055 1 88.62 18 SER B C 1
ATOM 791 O O . SER B 1 18 ? -3.797 0.125 4.109 1 88.62 18 SER B O 1
ATOM 793 N N . SER B 1 19 ? -2.721 1.683 5.352 1 91.69 19 SER B N 1
ATOM 794 C CA . SER B 1 19 ? -3.205 2.787 4.531 1 91.69 19 SER B CA 1
ATOM 795 C C . SER B 1 19 ? -2.094 3.354 3.654 1 91.69 19 SER B C 1
ATOM 797 O O . SER B 1 19 ? -0.97 3.555 4.121 1 91.69 19 SER B O 1
ATOM 799 N N . ILE B 1 20 ? -2.48 3.557 2.418 1 95 20 ILE B N 1
ATOM 800 C CA . ILE B 1 20 ? -1.514 4.184 1.524 1 95 20 ILE B CA 1
ATOM 801 C C . ILE B 1 20 ? -1.644 5.703 1.608 1 95 20 ILE B C 1
ATOM 803 O O . ILE B 1 20 ? -2.752 6.242 1.56 1 95 20 ILE B O 1
ATOM 807 N N . LEU B 1 21 ? -0.573 6.363 1.798 1 95.56 21 LEU B N 1
ATOM 808 C CA . LEU B 1 21 ? -0.567 7.82 1.878 1 95.56 21 LEU B CA 1
ATOM 809 C C . LEU B 1 21 ? -0.293 8.438 0.512 1 95.56 21 LEU B C 1
ATOM 811 O O . LEU B 1 21 ? -1.005 9.352 0.085 1 95.56 21 LEU B O 1
ATOM 815 N N . TYR B 1 22 ? 0.698 8.008 -0.158 1 96.25 22 TYR B N 1
ATOM 816 C CA . TYR B 1 22 ? 1.074 8.398 -1.512 1 96.25 22 TYR B CA 1
ATOM 817 C C . TYR B 1 22 ? 1.542 7.195 -2.318 1 96.25 22 TYR B C 1
ATOM 819 O O . TYR B 1 22 ? 2.268 6.34 -1.803 1 96.25 22 TYR B O 1
ATOM 827 N N . ALA B 1 23 ? 1.196 7.066 -3.547 1 95.62 23 ALA B N 1
ATOM 828 C CA . ALA B 1 23 ? 1.732 6.152 -4.551 1 95.62 23 ALA B CA 1
ATOM 829 C C . ALA B 1 23 ? 2.361 6.918 -5.711 1 95.62 23 ALA B C 1
ATOM 831 O O . ALA B 1 23 ? 1.661 7.352 -6.629 1 95.62 23 ALA B O 1
ATOM 832 N N . GLY B 1 24 ? 3.727 6.98 -5.59 1 94.38 24 GLY B N 1
ATOM 833 C CA . GLY B 1 24 ? 4.348 7.938 -6.488 1 94.38 24 GLY B CA 1
ATOM 834 C C . GLY B 1 24 ? 3.904 9.367 -6.238 1 94.38 24 GLY B C 1
ATOM 835 O O . GLY B 1 24 ? 3.959 9.852 -5.109 1 94.38 24 GLY B O 1
ATOM 836 N N . GLU B 1 25 ? 3.375 9.992 -7.246 1 95.56 25 GLU B N 1
ATOM 837 C CA . GLU B 1 25 ? 2.949 11.383 -7.094 1 95.56 25 GLU B CA 1
ATOM 838 C C . GLU B 1 25 ? 1.463 11.469 -6.762 1 95.56 25 GLU B C 1
ATOM 840 O O . GLU B 1 25 ? 0.936 12.562 -6.5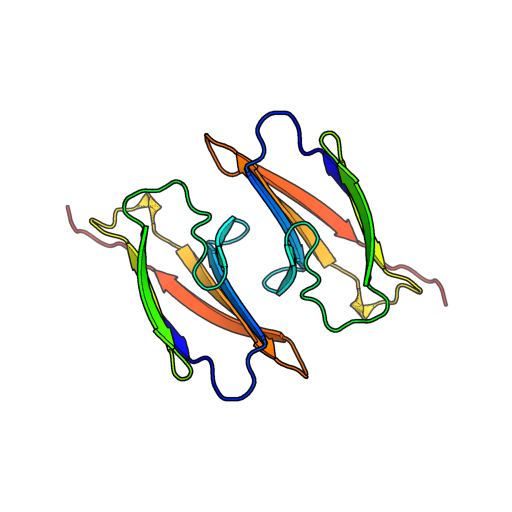35 1 95.56 25 GLU B O 1
ATOM 845 N N . ASP B 1 26 ? 0.838 10.336 -6.762 1 93.75 26 ASP B N 1
ATOM 846 C CA . ASP B 1 26 ? -0.593 10.32 -6.477 1 93.75 26 ASP B CA 1
ATOM 847 C C . ASP B 1 26 ? -0.853 10.328 -4.969 1 93.75 26 ASP B C 1
ATOM 849 O O . ASP B 1 26 ? -0.41 9.43 -4.254 1 93.75 26 ASP B O 1
ATOM 853 N N . LYS B 1 27 ? -1.632 11.32 -4.574 1 93.88 27 LYS B N 1
ATOM 854 C CA . LYS B 1 27 ? -1.981 11.367 -3.158 1 93.88 27 LYS B CA 1
ATOM 855 C C . LYS B 1 27 ? -3.186 10.477 -2.859 1 93.88 27 LYS B C 1
ATOM 857 O O . LYS B 1 27 ? -4.23 10.602 -3.5 1 93.88 27 LYS B O 1
ATOM 862 N N . TRP B 1 28 ? -3.043 9.633 -1.929 1 94.25 28 TRP B N 1
ATOM 863 C CA . TRP B 1 28 ? -4.141 8.766 -1.498 1 94.25 28 TRP B CA 1
ATOM 864 C C . TRP B 1 28 ? -4.738 9.266 -0.187 1 94.25 28 TRP B C 1
ATOM 866 O O . TRP B 1 28 ? -5.953 9.188 0.017 1 94.25 28 TRP B O 1
ATOM 876 N N . SER B 1 29 ? -3.922 9.727 0.639 1 92.56 29 SER B N 1
ATOM 877 C CA . SER B 1 29 ? -4.367 10.172 1.954 1 92.56 29 SER B CA 1
ATOM 878 C C . SER B 1 29 ? -5.32 11.359 1.84 1 92.56 29 SER B C 1
ATOM 880 O O . SER B 1 29 ? -5.02 12.336 1.156 1 92.56 29 SER B O 1
ATOM 882 N N . VAL B 1 30 ? -6.367 11.312 2.529 1 90.88 30 VAL B N 1
ATOM 883 C CA . VAL B 1 30 ? -7.324 12.406 2.547 1 90.88 30 VAL B CA 1
ATOM 884 C C . VAL B 1 30 ? -6.879 13.469 3.553 1 90.88 30 VAL B C 1
ATOM 886 O O . VAL B 1 30 ? -7.438 14.562 3.598 1 90.88 30 VAL B O 1
ATOM 889 N N . ASP B 1 31 ? -5.902 13.055 4.402 1 91.56 31 ASP B N 1
ATOM 890 C CA . ASP B 1 31 ? -5.359 13.992 5.383 1 91.56 31 ASP B CA 1
ATOM 891 C C . ASP B 1 31 ? -4.602 15.125 4.695 1 91.56 31 ASP B C 1
ATOM 893 O O . ASP B 1 31 ? -3.541 14.906 4.109 1 91.56 31 ASP B O 1
ATOM 897 N N . SER B 1 32 ? -5.062 16.359 4.844 1 93.62 32 SER B N 1
ATOM 898 C CA . SER B 1 32 ? -4.508 17.516 4.145 1 93.62 32 SER B CA 1
ATOM 899 C C . SER B 1 32 ? -3.127 17.875 4.684 1 93.62 32 SER B C 1
ATOM 901 O O . SER B 1 32 ? -2.369 18.594 4.031 1 93.62 32 SER B O 1
ATOM 903 N N . ARG B 1 33 ? -2.859 17.422 5.816 1 96.75 33 ARG B N 1
ATOM 904 C CA . ARG B 1 33 ? -1.572 17.734 6.426 1 96.75 33 ARG B CA 1
ATOM 905 C C . ARG B 1 33 ? -0.444 16.953 5.766 1 96.75 33 ARG B C 1
ATOM 907 O O . ARG B 1 33 ? 0.731 17.281 5.93 1 96.75 33 ARG B O 1
ATOM 914 N N . VAL B 1 34 ? -0.782 15.836 5.102 1 95.69 34 VAL B N 1
ATOM 915 C CA . VAL B 1 34 ? 0.201 15.008 4.406 1 95.69 34 VAL B CA 1
ATOM 916 C C . VAL B 1 34 ? 0.483 15.594 3.023 1 95.69 34 VAL B C 1
ATOM 918 O O . VAL B 1 34 ? -0.443 15.836 2.244 1 95.69 34 VAL B O 1
ATOM 921 N N . SER B 1 35 ? 1.78 15.836 2.744 1 97.75 35 SER B N 1
ATOM 922 C CA . SER B 1 35 ? 2.135 16.391 1.443 1 97.75 35 SER B CA 1
ATOM 923 C C . SER B 1 35 ? 3.424 15.773 0.91 1 97.75 35 SER B C 1
ATOM 925 O O . SER B 1 35 ? 4.242 15.266 1.681 1 97.75 35 SER B O 1
ATOM 927 N N . LEU B 1 36 ? 3.49 15.828 -0.426 1 98 36 LEU B N 1
ATOM 928 C CA . LEU B 1 36 ? 4.707 15.367 -1.085 1 98 36 LEU B CA 1
ATOM 929 C C . LEU B 1 36 ? 5.773 16.453 -1.077 1 98 36 LEU B C 1
ATOM 931 O O . LEU B 1 36 ?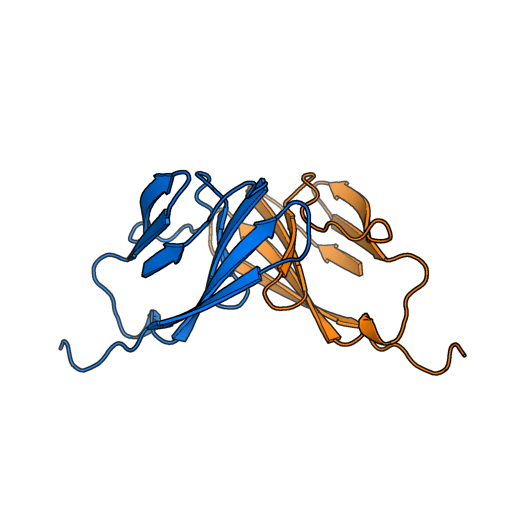 5.512 17.594 -1.489 1 98 36 LEU B O 1
ATOM 935 N N . VAL B 1 37 ? 6.898 16.125 -0.616 1 98 37 VAL B N 1
ATOM 936 C CA . VAL B 1 37 ? 7.984 17.094 -0.565 1 98 37 VAL B CA 1
ATOM 937 C C . VAL B 1 37 ? 8.93 16.875 -1.743 1 98 37 VAL B C 1
ATOM 939 O O . VAL B 1 37 ? 9.234 17.812 -2.486 1 98 37 VAL B O 1
ATOM 942 N N . THR B 1 38 ? 9.352 15.594 -1.906 1 97.12 38 THR B N 1
ATOM 943 C CA . THR B 1 38 ? 10.273 15.281 -2.99 1 97.12 38 THR B CA 1
ATOM 944 C C . THR B 1 38 ? 10.016 13.891 -3.547 1 97.12 38 THR B C 1
ATOM 946 O O . THR B 1 38 ? 9.773 12.945 -2.787 1 97.12 38 THR B O 1
ATOM 949 N N . LEU B 1 39 ? 10.031 13.766 -4.926 1 95.5 39 LEU B N 1
ATOM 950 C CA . LEU B 1 39 ? 10.039 12.477 -5.602 1 95.5 39 LEU B CA 1
ATOM 951 C C . LEU B 1 39 ? 10.938 12.508 -6.832 1 95.5 39 LEU B C 1
ATOM 953 O O . LEU B 1 39 ? 10.602 13.133 -7.84 1 95.5 39 LEU B O 1
ATOM 957 N N . ASN B 1 40 ? 12.023 11.977 -6.652 1 92.88 40 ASN B N 1
ATOM 958 C CA . ASN B 1 40 ? 12.938 11.852 -7.777 1 92.88 40 ASN B CA 1
ATOM 959 C C . ASN B 1 40 ? 13.695 10.523 -7.738 1 92.88 40 ASN B C 1
ATOM 961 O O . ASN B 1 40 ? 13.305 9.602 -7.016 1 92.88 40 ASN B O 1
ATOM 965 N N . GLN B 1 41 ? 14.695 10.328 -8.547 1 89.44 41 GLN B N 1
ATOM 966 C CA . GLN B 1 41 ? 15.383 9.047 -8.656 1 89.44 41 GLN B CA 1
ATOM 967 C C . GLN B 1 41 ? 16.094 8.688 -7.355 1 89.44 41 GLN B C 1
ATOM 969 O O . GLN B 1 41 ? 16.312 7.512 -7.066 1 89.44 41 GLN B O 1
ATOM 974 N N . ASP B 1 42 ? 16.281 9.672 -6.543 1 90.94 42 ASP B N 1
ATOM 975 C CA . ASP B 1 42 ? 17.109 9.438 -5.359 1 90.94 42 ASP B CA 1
ATOM 976 C C . ASP B 1 42 ? 16.234 9.258 -4.113 1 90.94 42 ASP B C 1
ATOM 978 O O . ASP B 1 42 ? 16.531 8.43 -3.252 1 90.94 42 ASP B O 1
ATOM 982 N N . GLU B 1 43 ? 15.125 10.062 -4.102 1 94.06 43 GLU B N 1
ATOM 983 C CA . GLU B 1 43 ? 14.438 10.039 -2.811 1 94.06 43 GL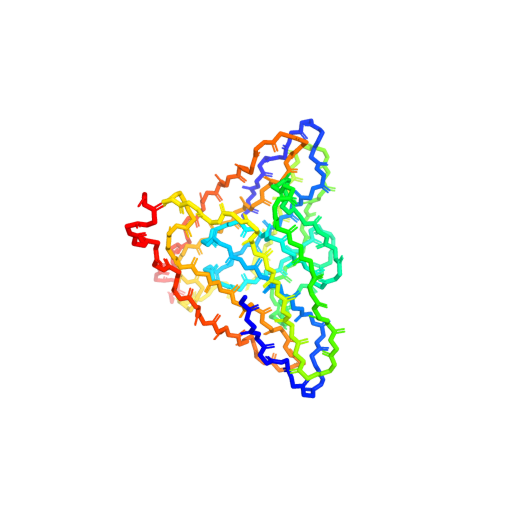U B CA 1
ATOM 984 C C . GLU B 1 43 ? 12.938 10.234 -2.979 1 94.06 43 GLU B C 1
ATOM 986 O O . GLU B 1 43 ? 12.492 10.883 -3.926 1 94.06 43 GLU B O 1
ATOM 991 N N . PHE B 1 44 ? 12.234 9.727 -2.135 1 95.94 44 PHE B N 1
ATOM 992 C CA . PHE B 1 44 ? 10.805 9.891 -1.917 1 95.94 44 PHE B CA 1
ATOM 993 C C . PHE B 1 44 ? 10.523 10.422 -0.515 1 95.94 44 PHE B C 1
ATOM 995 O O . PHE B 1 44 ? 10.672 9.688 0.469 1 95.94 44 PHE B O 1
ATOM 1002 N N . THR B 1 45 ? 10.07 11.727 -0.431 1 96.56 45 THR B N 1
ATOM 1003 C CA . THR B 1 45 ? 9.898 12.391 0.857 1 96.56 45 THR B CA 1
ATOM 1004 C C . THR B 1 45 ? 8.477 12.93 0.998 1 96.56 45 THR B C 1
ATOM 1006 O O . THR B 1 45 ? 7.984 13.625 0.107 1 96.56 45 THR B O 1
ATOM 1009 N N . ILE B 1 46 ? 7.887 12.57 2.072 1 97.56 46 ILE B N 1
ATOM 1010 C CA . ILE B 1 46 ? 6.605 13.188 2.396 1 97.56 46 ILE B CA 1
ATOM 1011 C C . ILE B 1 46 ? 6.699 13.891 3.746 1 97.56 46 ILE B C 1
ATOM 1013 O O . ILE B 1 46 ? 7.637 13.664 4.512 1 97.56 46 ILE B O 1
ATOM 1017 N N . LYS B 1 47 ? 5.746 14.758 3.955 1 97.19 47 LYS B N 1
ATOM 1018 C CA . LYS B 1 47 ? 5.707 15.484 5.223 1 97.19 47 LYS B CA 1
ATOM 1019 C C . LYS B 1 47 ? 4.297 15.492 5.805 1 97.19 47 LYS B C 1
ATOM 1021 O O . LYS B 1 47 ? 3.312 15.539 5.062 1 97.19 47 LYS B O 1
ATOM 1026 N N . ILE B 1 48 ? 4.199 15.359 7.105 1 95.38 48 ILE B N 1
ATOM 1027 C CA . ILE B 1 48 ? 2.953 15.57 7.828 1 95.38 48 ILE B CA 1
ATOM 1028 C C . ILE B 1 48 ? 3.051 16.844 8.664 1 95.38 48 ILE B C 1
ATOM 1030 O O . ILE B 1 48 ? 3.842 16.922 9.609 1 95.38 48 ILE B O 1
ATOM 1034 N N . GLU B 1 49 ? 2.199 17.734 8.273 1 95 49 GLU B N 1
ATOM 1035 C CA . GLU B 1 49 ? 2.223 19 8.984 1 95 49 GLU B CA 1
ATOM 1036 C C . GLU B 1 49 ? 1.506 18.906 10.328 1 95 49 GLU B C 1
ATOM 1038 O O . GLU B 1 49 ? 0.53 18.156 10.461 1 95 49 GLU B O 1
ATOM 1043 N N . ASN B 1 50 ? 1.995 19.609 11.398 1 92.88 50 ASN B N 1
ATOM 1044 C CA . ASN B 1 50 ? 1.369 19.719 12.711 1 92.88 50 ASN B CA 1
ATOM 1045 C C . ASN B 1 50 ? 1.104 18.328 13.305 1 92.88 50 ASN B C 1
ATOM 1047 O O . ASN B 1 50 ? -0.022 18.031 13.711 1 92.88 50 ASN B O 1
ATOM 1051 N N . VAL B 1 51 ? 2.107 17.625 13.43 1 91 51 VAL B N 1
ATOM 1052 C CA . VAL B 1 51 ? 2.033 16.234 13.891 1 91 51 VAL B CA 1
ATOM 1053 C C . VAL B 1 51 ? 1.425 16.188 15.289 1 91 51 VAL B C 1
ATOM 1055 O O . VAL B 1 51 ? 1.766 17.016 16.156 1 91 51 VAL B O 1
ATOM 1058 N N . ASP B 1 52 ? 0.536 15.188 15.469 1 90.44 52 ASP B N 1
ATOM 1059 C CA . ASP B 1 52 ? -0.063 14.992 16.781 1 90.44 52 ASP B CA 1
ATOM 1060 C C . ASP B 1 52 ? 0.06 13.539 17.234 1 90.44 52 ASP B C 1
ATOM 1062 O O . ASP B 1 52 ? 0.742 12.742 16.594 1 90.44 52 ASP B O 1
ATOM 1066 N N . LEU B 1 53 ? -0.47 13.195 18.281 1 90.19 53 LEU B N 1
ATOM 1067 C CA . LEU B 1 53 ? -0.312 11.875 18.891 1 90.19 53 LEU B CA 1
ATOM 1068 C C . LEU B 1 53 ? -0.877 10.789 17.969 1 90.19 53 LEU B C 1
ATOM 1070 O O . LEU B 1 53 ? -0.43 9.641 18.016 1 90.19 53 LEU B O 1
ATOM 1074 N N . THR B 1 54 ? -1.835 11.203 17.219 1 87.38 54 THR B N 1
ATOM 1075 C CA . THR B 1 54 ? -2.471 10.219 16.344 1 87.38 54 THR B CA 1
ATOM 1076 C C . THR B 1 54 ? -1.528 9.797 15.227 1 87.38 54 THR B C 1
ATOM 1078 O O . THR B 1 54 ? -1.764 8.789 14.555 1 87.38 54 THR B O 1
ATOM 1081 N N . ASP B 1 55 ? -0.529 10.555 15.008 1 91.31 55 ASP B N 1
ATOM 1082 C CA . ASP B 1 55 ? 0.413 10.266 13.938 1 91.31 55 ASP B CA 1
ATOM 1083 C C . ASP B 1 55 ? 1.494 9.289 14.398 1 91.31 55 ASP B C 1
ATOM 1085 O O . ASP B 1 55 ? 2.352 8.883 13.609 1 91.31 55 ASP B O 1
ATOM 1089 N N . GLU B 1 56 ? 1.42 8.898 15.617 1 89.44 56 GLU B N 1
ATOM 1090 C CA . GLU B 1 56 ? 2.436 7.98 16.125 1 89.44 56 GLU B CA 1
ATOM 1091 C C . GLU B 1 56 ? 2.256 6.582 15.547 1 89.44 56 GLU B C 1
ATOM 1093 O O . GLU B 1 56 ? 1.131 6.094 15.414 1 89.44 56 GLU B O 1
ATOM 1098 N N . GLY B 1 57 ? 3.496 6.004 15.203 1 91.19 57 GLY B N 1
ATOM 1099 C CA . GLY B 1 57 ? 3.438 4.625 14.742 1 91.19 57 GLY B CA 1
ATOM 1100 C C . GLY B 1 57 ? 4.395 4.336 13.602 1 91.19 57 GLY B C 1
ATOM 1101 O O . GLY B 1 57 ? 5.375 5.055 13.406 1 91.19 57 GLY B O 1
ATOM 1102 N N . LEU B 1 58 ? 4.121 3.236 12.898 1 92.81 58 LEU B N 1
ATOM 1103 C CA . LEU B 1 58 ? 5.004 2.719 11.859 1 92.81 58 LEU B CA 1
ATOM 1104 C C . LEU B 1 58 ? 4.609 3.268 10.492 1 92.81 58 LEU B C 1
ATOM 1106 O O . LEU B 1 58 ? 3.436 3.219 10.117 1 92.81 58 LEU B O 1
ATOM 1110 N N . TYR B 1 59 ? 5.555 3.816 9.898 1 95.31 59 TYR B N 1
ATOM 1111 C CA . TYR B 1 59 ? 5.441 4.238 8.5 1 95.31 59 TYR B CA 1
ATOM 1112 C C . TYR B 1 59 ? 6.375 3.434 7.609 1 95.31 59 TYR B C 1
ATOM 1114 O O . TYR B 1 59 ? 7.523 3.17 7.98 1 95.31 59 TYR B O 1
ATOM 1122 N N . ILE B 1 60 ? 5.832 3.121 6.391 1 95.75 60 ILE B N 1
ATOM 1123 C CA . ILE B 1 60 ? 6.594 2.219 5.535 1 95.75 60 ILE B CA 1
ATOM 1124 C C . ILE B 1 60 ? 6.727 2.822 4.141 1 95.75 60 ILE B C 1
ATOM 1126 O O . ILE B 1 60 ? 5.758 3.354 3.59 1 95.75 60 ILE B O 1
ATOM 1130 N N . CYS B 1 61 ? 7.895 2.803 3.689 1 94.5 61 CYS B N 1
ATOM 1131 C CA . CYS B 1 61 ? 8.156 3.109 2.287 1 94.5 61 CYS B CA 1
ATOM 1132 C C . CYS B 1 61 ? 8.312 1.834 1.471 1 94.5 61 CYS B C 1
ATOM 1134 O O . CYS B 1 61 ? 9.273 1.085 1.663 1 94.5 61 CYS B O 1
ATOM 1136 N N . ALA B 1 62 ? 7.367 1.588 0.571 1 92.94 62 ALA B N 1
ATOM 1137 C CA . ALA B 1 62 ? 7.391 0.407 -0.288 1 92.94 62 ALA B CA 1
ATOM 1138 C C . ALA B 1 62 ? 7.91 0.753 -1.68 1 92.94 62 ALA B C 1
ATOM 1140 O O . ALA B 1 62 ? 7.336 1.591 -2.377 1 92.94 62 ALA B O 1
ATOM 1141 N N . VAL B 1 63 ? 9.016 0.064 -2.062 1 90.31 63 VAL B N 1
ATOM 1142 C CA . VAL B 1 63 ? 9.641 0.333 -3.35 1 90.31 63 VAL B CA 1
ATOM 1143 C C . VAL B 1 63 ? 9.68 -0.945 -4.184 1 90.31 63 VAL B C 1
ATOM 1145 O O . VAL B 1 63 ? 10.117 -1.994 -3.707 1 90.31 63 VAL B O 1
ATOM 1148 N N . GLN B 1 64 ? 9.047 -0.824 -5.332 1 86.62 64 GLN B N 1
ATOM 1149 C CA . GLN B 1 64 ? 9.094 -1.958 -6.246 1 86.62 64 GLN B CA 1
ATOM 1150 C C . GLN B 1 64 ? 10.172 -1.76 -7.312 1 86.62 64 GLN B C 1
ATOM 1152 O O . GLN B 1 64 ? 10.234 -0.704 -7.945 1 86.62 64 GLN B O 1
ATOM 1157 N N . THR B 1 65 ? 11.062 -2.645 -7.285 1 79 65 THR B N 1
ATOM 1158 C CA . THR B 1 65 ? 12.062 -2.645 -8.344 1 79 65 THR B CA 1
ATOM 1159 C C . THR B 1 65 ? 11.789 -3.758 -9.352 1 79 65 THR B C 1
ATOM 1161 O O . THR B 1 65 ? 10.875 -4.562 -9.156 1 79 65 THR B O 1
ATOM 1164 N N . ARG B 1 66 ? 12.469 -3.637 -10.477 1 70.12 66 ARG B N 1
ATOM 1165 C CA . ARG B 1 66 ? 12.336 -4.672 -11.5 1 70.12 66 ARG B CA 1
ATOM 1166 C C . ARG B 1 66 ? 12.633 -6.051 -10.922 1 70.12 66 ARG B C 1
ATOM 1168 O O . ARG B 1 66 ? 12.141 -7.062 -11.43 1 70.12 66 ARG B O 1
ATOM 1175 N N . SER B 1 67 ? 13.32 -6.059 -9.836 1 71.31 67 SER B N 1
ATOM 1176 C CA . SER B 1 67 ? 13.57 -7.316 -9.141 1 71.31 67 SER B CA 1
ATOM 1177 C C . SER B 1 67 ? 12.617 -7.488 -7.961 1 71.31 67 SER B C 1
ATOM 1179 O O . SER B 1 67 ? 11.398 -7.414 -8.125 1 71.31 67 SER B O 1
ATOM 1181 N N . ARG B 1 68 ? 13.008 -7.383 -6.68 1 71.31 68 ARG B N 1
ATOM 1182 C CA . ARG B 1 68 ? 12.266 -7.75 -5.477 1 71.31 68 ARG B CA 1
ATOM 1183 C C . ARG B 1 68 ? 11.75 -6.512 -4.754 1 71.31 68 ARG B C 1
ATOM 1185 O O . ARG B 1 68 ? 12.359 -5.441 -4.832 1 71.31 68 ARG B O 1
ATOM 1192 N N . PRO B 1 69 ? 10.555 -6.609 -4.168 1 78.5 69 PRO B N 1
ATOM 1193 C CA . PRO B 1 69 ? 10.055 -5.512 -3.328 1 78.5 69 PRO B CA 1
ATOM 1194 C C . PRO B 1 69 ? 10.969 -5.234 -2.131 1 78.5 69 PRO B C 1
ATOM 1196 O O . PRO B 1 69 ? 11.539 -6.16 -1.556 1 78.5 69 PRO B O 1
ATOM 1199 N N . ARG B 1 70 ? 11.281 -3.938 -2.039 1 84.56 70 ARG B N 1
ATOM 1200 C CA . ARG B 1 70 ? 11.984 -3.514 -0.832 1 84.56 70 ARG B CA 1
ATOM 1201 C C . ARG B 1 70 ? 11.133 -2.551 -0.012 1 84.56 70 ARG B C 1
ATOM 1203 O O . ARG B 1 70 ? 10.375 -1.753 -0.571 1 84.56 70 ARG B O 1
ATOM 1210 N N . THR B 1 71 ? 11.188 -2.852 1.312 1 89.62 71 THR B N 1
ATOM 1211 C CA . THR B 1 71 ? 10.469 -1.938 2.191 1 89.62 71 THR B CA 1
ATOM 1212 C C . THR B 1 71 ? 11.414 -1.304 3.207 1 89.62 71 THR B C 1
ATOM 1214 O O . THR B 1 71 ? 12.375 -1.936 3.645 1 89.62 71 THR B O 1
ATOM 1217 N N . THR B 1 72 ? 11.234 0.008 3.393 1 88.38 72 THR B N 1
ATOM 1218 C CA . THR B 1 72 ? 11.914 0.731 4.457 1 88.38 72 THR B CA 1
ATOM 1219 C C . THR B 1 72 ? 10.914 1.28 5.469 1 88.38 72 THR B C 1
ATOM 1221 O O . THR B 1 72 ? 9.859 1.796 5.09 1 88.38 72 THR B O 1
ATOM 1224 N N . SER B 1 73 ? 11.281 1.1 6.73 1 90.25 73 SER B N 1
ATOM 1225 C CA . SER B 1 73 ? 10.344 1.527 7.762 1 90.25 73 SER B CA 1
ATOM 1226 C C . SER B 1 73 ? 10.852 2.766 8.492 1 90.25 73 SER B C 1
ATOM 1228 O O . SER B 1 73 ? 12.062 2.926 8.688 1 90.25 73 SER B O 1
ATOM 1230 N N . VAL B 1 74 ? 9.906 3.6 8.844 1 87.81 74 VAL B N 1
ATOM 1231 C CA . VAL B 1 74 ? 10.18 4.754 9.688 1 87.81 74 VAL B CA 1
ATOM 1232 C C . VAL B 1 74 ? 9.18 4.797 10.844 1 87.81 74 VAL B C 1
ATOM 1234 O O . VAL B 1 74 ? 7.973 4.641 10.633 1 87.81 74 VAL B O 1
ATOM 1237 N N . HIS B 1 75 ? 9.656 4.879 12.047 1 89.25 75 HIS B N 1
ATOM 1238 C CA . HIS B 1 75 ? 8.758 5.016 13.18 1 89.25 75 HIS B CA 1
ATOM 1239 C C . HIS B 1 75 ? 8.609 6.477 13.594 1 89.25 75 HIS B C 1
ATOM 1241 O O . HIS B 1 75 ? 9.609 7.164 13.828 1 89.25 75 HIS B O 1
ATOM 1247 N N . VAL B 1 76 ? 7.379 6.961 13.672 1 87.81 76 VAL B N 1
ATOM 1248 C CA . VAL B 1 76 ? 7.105 8.328 14.109 1 87.81 76 VAL B CA 1
ATOM 1249 C C . VAL B 1 76 ? 6.695 8.328 15.578 1 87.81 76 VAL B C 1
ATOM 1251 O O . VAL B 1 76 ? 5.73 7.664 15.961 1 87.81 76 VAL B O 1
ATOM 1254 N N . ILE B 1 77 ? 7.465 8.969 16.391 1 87.12 77 ILE B N 1
ATOM 1255 C CA . ILE B 1 77 ? 7.172 9.133 17.812 1 87.12 77 ILE B CA 1
ATOM 1256 C C . ILE B 1 77 ? 6.797 10.586 18.109 1 87.12 77 ILE B C 1
ATOM 1258 O O . ILE B 1 77 ? 7.523 11.508 17.719 1 87.12 77 ILE B O 1
ATOM 1262 N N . VAL B 1 78 ? 5.504 10.711 18.547 1 82.19 78 VAL B N 1
ATOM 1263 C CA . VAL B 1 78 ? 5.059 12.062 18.891 1 82.19 78 VAL B CA 1
ATOM 1264 C C . VAL B 1 78 ? 5.207 12.289 20.391 1 82.19 78 VAL B C 1
ATOM 1266 O O . VAL B 1 78 ? 4.68 11.523 21.203 1 82.19 78 VAL B O 1
ATOM 1269 N N . GLN B 1 79 ? 6.008 12.773 20.844 1 75.31 79 GLN B N 1
ATOM 1270 C CA . GLN B 1 79 ? 6.16 13.055 22.266 1 75.31 79 GLN B CA 1
ATOM 1271 C C . GLN B 1 79 ? 5.48 14.367 22.641 1 75.31 79 GLN B C 1
ATOM 1273 O O . GLN B 1 79 ? 5.234 15.219 21.781 1 75.31 79 GLN B O 1
ATOM 1278 N N . ASP B 1 80 ? 5.641 15.164 23.719 1 53.78 80 ASP B N 1
ATOM 1279 C CA . ASP B 1 80 ? 5.152 16.25 24.562 1 53.78 80 ASP B CA 1
ATOM 1280 C C . ASP B 1 80 ? 4.875 17.5 23.734 1 53.78 80 ASP B C 1
ATOM 1282 O O . ASP B 1 80 ? 5.527 18.531 23.922 1 53.78 80 ASP B O 1
ATOM 1286 N N . MET B 1 81 ? 4.703 17.375 22.516 1 47.44 81 MET B N 1
ATOM 1287 C CA . MET B 1 81 ? 4.516 18.766 22.094 1 47.44 81 MET B CA 1
ATOM 1288 C C . MET B 1 81 ? 3.209 19.328 22.641 1 47.44 81 MET B C 1
ATOM 1290 O O . MET B 1 81 ? 2.699 20.328 22.125 1 47.44 81 MET B O 1
ATOM 1294 N N . GLN B 1 82 ? 2.764 18.844 23.734 1 39 82 GLN B N 1
ATOM 1295 C CA . GLN B 1 82 ? 1.853 19.844 24.266 1 39 82 GLN B CA 1
ATOM 1296 C C . GLN B 1 82 ? 2.607 21.109 24.672 1 39 82 GLN B C 1
ATOM 1298 O O . GLN B 1 82 ? 3.738 21.047 25.156 1 39 82 GLN B O 1
#

Foldseek 3Di:
DKDFAAPQWDWKFKDDVPRTQDIQQRGDDPQPQKAWDDDDNTMTDIGGHPDDQVPFAKMKMWTDGPDDIDIDIDTDDDDPPD/DKDFAAPQWDWKFKDDVPRTQDIQQRGDDPQPQKAWDDDDNTMTDIGGPPDDQVPFAKMKMWTDGPDDIDIDIDTDDDPPPD

Nearest PDB structures (foldseek):
  6u7n-assembly1_A-2  TM=9.759E-01  e=5.258E-0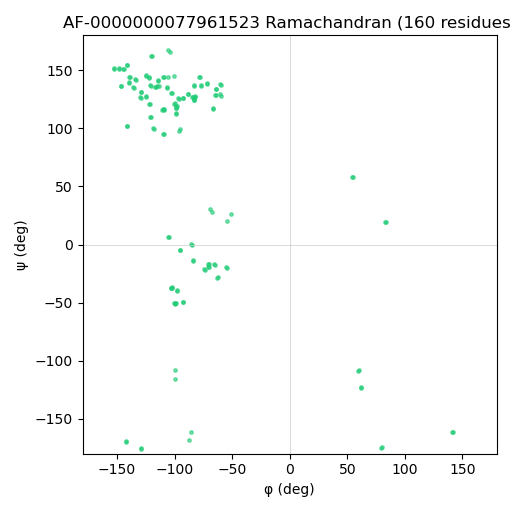9  Homo sapiens
  5uv6-assembly1_A  TM=9.779E-01  e=7.097E-08  Homo sapiens
  5uv6-assembly1_B  TM=9.765E-01  e=8.351E-08  Homo sapiens
  6dld-assembly2_C  TM=9.811E-01  e=1.095E-07  Homo sapiens
  6dlf-assembly1_B  TM=9.654E-01  e=9.826E-08  Homo sapiens

InterPro domains:
  IPR007110 Immunoglobulin-like domain [PS50835] (1-73)
  IPR013106 Immunoglobulin V-set domain [PF07686] (30-71)
  IPR013783 Immunoglobulin-like fold [G3DSA:2.60.40.10] (1-82)
  IPR036179 Immunoglobulin-like domain superfamily [SSF48726] (12-80)

Radius of gyration: 16.25 Å; Cα contacts (8 Å, |Δi|>4): 363; chains: 2; bounding box: 38×51×37 Å